Protein AF-A0A8J2QC86-F1 (afdb_monomer_lite)

Secondary structure (DSSP, 8-state):
-----HHHHHHHHHHHHHHHHHHHHHHHHHHHHHHTSHHHHHHTTSSS-----HHHHHHHHHHHHHHHTTHHHHHHHHHHHHHHHHHTSS-GGGHHHHHHHHHHHHH----SS---TT--GGGGSTTTTTT--S--

Foldseek 3Di:
DDDDDPVRVVVVVVVVVLVVPVVVVVVVVVVVVVCPDPVNCVVVVNDVDDPPDPVVVVVVVVVVCVVPVLCVLVLVLLVVLVVCVVVVVDDLQCSVVSSQVSCCVRNVDHDPDDDGSVDHVSVVDVCVVVVNRSND

InterPro domains:
  IPR001548 Peptidase M2, peptidyl-dipeptidase A [PF01401] (21-136)
  IPR001548 Peptidase M2, peptidyl-dipeptidase A [PR00791] (20-40)
  IPR001548 Peptidase M2, peptidyl-dipeptidase A [PR00791] (61-86)
  IPR001548 Peptidase M2, peptidyl-dipeptidase A [PR00791] (96-123)
  IPR001548 Peptidase M2, peptidyl-dipeptidase A [PR00791] (124-136)
  IPR001548 Peptidase M2, peptidyl-dipeptidase A [PS52011] (1-136)
  IPR001548 Peptidase M2, peptidyl-dipeptidase A [PTHR10514] (21-136)

Structure (mmCIF, N/CA/C/O backbone):
data_AF-A0A8J2QC86-F1
#
_entry.id   AF-A0A8J2QC86-F1
#
loop_
_atom_site.group_PDB
_atom_site.id
_atom_site.type_symbol
_atom_site.label_atom_id
_atom_site.label_alt_id
_atom_site.label_comp_id
_atom_site.label_asym_id
_atom_site.label_entity_id
_atom_site.label_seq_id
_atom_site.pdbx_PDB_ins_code
_atom_site.Cartn_x
_atom_site.Cartn_y
_atom_site.Cartn_z
_atom_site.occupancy
_atom_site.B_iso_or_equiv
_atom_site.auth_seq_id
_atom_site.auth_comp_id
_atom_site.auth_asym_id
_atom_site.auth_atom_id
_atom_site.pdbx_PDB_model_num
ATOM 1 N N . MET A 1 1 ? -22.516 -39.933 -4.915 1.00 38.44 1 MET A N 1
ATOM 2 C CA . MET A 1 1 ? -22.758 -38.515 -5.262 1.00 38.44 1 MET A CA 1
ATOM 3 C C . MET A 1 1 ? -22.888 -37.739 -3.957 1.00 38.44 1 MET A C 1
ATOM 5 O O . MET A 1 1 ? -23.918 -37.808 -3.306 1.00 38.44 1 MET A O 1
ATOM 9 N N . MET A 1 2 ? -21.783 -37.162 -3.479 1.00 41.97 2 MET A N 1
ATOM 10 C CA . MET A 1 2 ? -21.660 -36.619 -2.120 1.00 41.97 2 MET A CA 1
ATOM 11 C C . MET A 1 2 ? -22.044 -35.131 -2.141 1.00 41.97 2 MET A C 1
ATOM 13 O O . MET A 1 2 ? -21.332 -34.312 -2.718 1.00 41.97 2 MET A O 1
ATOM 17 N N . LEU A 1 3 ? -23.207 -34.794 -1.578 1.00 46.94 3 LEU A N 1
ATOM 18 C CA . LEU A 1 3 ? -23.708 -33.421 -1.468 1.00 46.94 3 LEU A CA 1
ATOM 19 C C . LEU A 1 3 ? -22.829 -32.638 -0.480 1.00 46.94 3 LEU A C 1
ATOM 21 O O . LEU A 1 3 ? -22.941 -32.813 0.732 1.00 46.94 3 LEU A O 1
ATOM 25 N N . LYS A 1 4 ? -21.934 -31.783 -0.993 1.00 49.31 4 LYS A N 1
ATOM 26 C CA . LYS A 1 4 ? -21.182 -30.821 -0.170 1.00 49.31 4 LYS A CA 1
ATOM 27 C C . LYS A 1 4 ? -22.164 -29.870 0.525 1.00 49.31 4 LYS A C 1
ATOM 29 O O . LYS A 1 4 ? -23.066 -29.331 -0.115 1.00 49.31 4 LYS A O 1
ATOM 34 N N . SER A 1 5 ? -22.000 -29.672 1.834 1.00 61.78 5 SER A N 1
ATOM 35 C CA . SER A 1 5 ? -22.911 -28.849 2.641 1.00 61.78 5 SER A CA 1
ATOM 36 C C . SER A 1 5 ? -22.889 -27.381 2.190 1.00 61.78 5 SER A C 1
ATOM 38 O O . SER A 1 5 ? -21.885 -26.894 1.662 1.00 61.78 5 SER A O 1
ATOM 40 N N . ARG A 1 6 ? -23.981 -26.638 2.428 1.00 57.78 6 ARG A N 1
ATOM 41 C CA . ARG A 1 6 ? -24.105 -25.206 2.075 1.00 57.78 6 ARG A CA 1
ATOM 42 C C . ARG A 1 6 ? -22.949 -24.342 2.602 1.00 57.78 6 ARG A C 1
ATOM 44 O O . ARG A 1 6 ? -22.612 -23.339 1.977 1.00 57.78 6 ARG A O 1
ATOM 51 N N . HIS A 1 7 ? -22.314 -24.737 3.706 1.00 52.47 7 HIS A N 1
ATOM 52 C CA . HIS A 1 7 ? -21.129 -24.057 4.230 1.00 52.47 7 HIS A CA 1
ATOM 53 C C . HIS A 1 7 ? -19.894 -24.260 3.347 1.00 52.47 7 HIS A C 1
ATOM 55 O O . HIS A 1 7 ? -19.159 -23.313 3.077 1.00 52.47 7 HIS A O 1
ATOM 61 N N . GLN A 1 8 ? -19.708 -25.477 2.837 1.00 48.91 8 GLN A N 1
ATOM 62 C CA . GLN A 1 8 ? -18.596 -25.836 1.963 1.00 48.91 8 GLN A CA 1
ATOM 63 C C . GLN A 1 8 ? -18.733 -25.176 0.580 1.00 48.91 8 GLN A C 1
ATOM 65 O O . GLN A 1 8 ? -17.737 -24.757 -0.002 1.00 48.91 8 GLN A O 1
ATOM 70 N N . VAL A 1 9 ? -19.967 -25.014 0.086 1.00 54.97 9 VAL A N 1
ATOM 71 C CA . VAL A 1 9 ? -20.266 -24.304 -1.173 1.00 54.97 9 VAL A CA 1
ATOM 72 C C . VAL A 1 9 ? -20.004 -22.797 -1.053 1.00 54.97 9 VAL A C 1
ATOM 74 O O . VAL A 1 9 ? -19.446 -22.210 -1.975 1.00 54.97 9 VAL A O 1
ATOM 77 N N . ARG A 1 10 ? -20.327 -22.168 0.089 1.00 52.28 10 ARG A N 1
ATOM 78 C CA . ARG A 1 10 ? -19.994 -20.751 0.340 1.00 52.28 10 ARG A CA 1
ATOM 79 C C . ARG A 1 10 ? -18.486 -20.506 0.376 1.00 52.28 10 ARG A C 1
ATOM 81 O O . ARG A 1 10 ? -18.022 -19.566 -0.256 1.00 52.28 10 ARG A O 1
ATOM 88 N N . HIS A 1 11 ? -17.728 -21.383 1.033 1.00 48.28 11 HIS A N 1
ATOM 89 C CA . HIS A 1 11 ? -16.266 -21.286 1.059 1.00 48.28 11 HIS A CA 1
ATOM 90 C C . HIS A 1 11 ? -15.646 -21.428 -0.341 1.00 48.28 11 HIS A C 1
ATOM 92 O O . HIS A 1 11 ? -14.742 -20.677 -0.692 1.00 48.28 11 HIS A O 1
ATOM 98 N N . LEU A 1 12 ? -16.169 -22.347 -1.162 1.00 46.31 12 LEU A N 1
ATOM 99 C CA . LEU A 1 12 ? -15.742 -22.549 -2.552 1.00 46.31 12 LEU A CA 1
ATOM 100 C C . LEU A 1 12 ? -16.061 -21.350 -3.459 1.00 46.31 12 LEU A C 1
ATOM 102 O O . LEU A 1 12 ? -15.212 -20.959 -4.255 1.00 46.31 12 LEU A O 1
ATOM 106 N N . LEU A 1 13 ? -17.242 -20.740 -3.312 1.00 47.25 13 LEU A N 1
ATOM 107 C CA . LEU A 1 13 ? -17.628 -19.542 -4.071 1.00 47.25 13 LEU A CA 1
ATOM 108 C C . LEU A 1 13 ? -16.774 -18.322 -3.698 1.00 47.25 13 LEU A C 1
ATOM 110 O O . LEU A 1 13 ? -16.374 -17.554 -4.573 1.00 47.25 13 LEU A O 1
ATOM 114 N N . GLN A 1 14 ? -16.446 -18.169 -2.414 1.00 49.44 14 GLN A N 1
ATOM 115 C CA . GLN A 1 14 ? -15.599 -17.076 -1.936 1.00 49.44 14 GLN A CA 1
ATOM 116 C C . GLN A 1 14 ? -14.154 -17.216 -2.443 1.00 49.44 14 GLN A C 1
ATOM 118 O O . GLN A 1 14 ? -13.561 -16.233 -2.871 1.00 49.44 14 GLN A O 1
ATOM 123 N N . LEU A 1 15 ? -13.628 -18.446 -2.495 1.00 47.34 15 LEU A N 1
ATOM 124 C CA . LEU A 1 15 ? -12.324 -18.757 -3.095 1.00 47.34 15 LEU A CA 1
ATOM 125 C C . LEU A 1 15 ? -12.287 -18.496 -4.610 1.00 47.34 15 LEU A C 1
ATOM 127 O O . LEU A 1 15 ? -11.306 -17.944 -5.100 1.00 47.34 15 LEU A O 1
ATOM 131 N N . SER A 1 16 ? -13.349 -18.824 -5.357 1.00 43.84 16 SER A N 1
ATOM 132 C CA . SER A 1 16 ? -13.390 -18.565 -6.807 1.00 43.84 16 SER A CA 1
ATOM 133 C C . SER A 1 16 ? -13.432 -17.077 -7.174 1.00 43.84 16 SER A C 1
ATOM 135 O O . SER A 1 16 ? -12.918 -16.694 -8.221 1.00 43.84 16 SER A O 1
ATOM 137 N N . LEU A 1 17 ? -14.015 -16.235 -6.315 1.00 50.12 17 LEU A N 1
ATOM 138 C CA . LEU A 1 17 ? -14.121 -14.789 -6.541 1.00 50.12 17 LEU A CA 1
ATOM 139 C C . LEU A 1 17 ? -12.798 -14.054 -6.281 1.00 50.12 17 LEU A C 1
ATOM 141 O O . LEU A 1 17 ? -12.461 -13.142 -7.032 1.00 50.12 17 LEU A O 1
ATOM 145 N N . VAL A 1 18 ? -12.026 -14.475 -5.272 1.00 53.12 18 VAL A N 1
ATOM 146 C CA . VAL A 1 18 ? -10.704 -13.886 -4.976 1.00 53.12 18 VAL A CA 1
ATOM 147 C C . VAL A 1 18 ? -9.709 -14.186 -6.099 1.00 53.12 18 VAL A C 1
ATOM 149 O O . VAL A 1 18 ? -9.054 -13.270 -6.584 1.00 53.12 18 VAL A O 1
ATOM 152 N N . ILE A 1 19 ? -9.682 -15.431 -6.598 1.00 55.44 19 ILE A N 1
ATOM 153 C CA . ILE A 1 19 ? -8.828 -15.828 -7.734 1.00 55.44 19 ILE A CA 1
ATOM 154 C C . ILE A 1 19 ? -9.110 -14.963 -8.973 1.00 55.44 19 ILE A C 1
ATOM 156 O O . ILE A 1 19 ? -8.197 -14.671 -9.738 1.00 55.44 19 ILE A O 1
ATOM 160 N N . TYR A 1 20 ? -10.354 -14.520 -9.173 1.00 64.62 20 TYR A N 1
ATOM 161 C CA . TYR A 1 20 ? -10.727 -13.746 -10.355 1.00 64.62 20 TYR A CA 1
ATOM 162 C C . TYR A 1 20 ? -10.166 -12.316 -10.341 1.00 64.62 20 TYR A C 1
ATOM 164 O O . TYR A 1 20 ? -9.732 -11.821 -11.378 1.00 64.62 20 TYR A O 1
ATOM 172 N N . HIS A 1 21 ? -10.151 -11.649 -9.182 1.00 69.12 21 HIS A N 1
ATOM 173 C CA . HIS A 1 21 ? -9.736 -10.244 -9.092 1.00 69.12 21 HIS A CA 1
ATOM 174 C C . HIS A 1 21 ? -8.214 -10.073 -9.174 1.00 69.12 21 HIS A C 1
ATOM 176 O O . HIS A 1 21 ? -7.750 -9.265 -9.979 1.00 69.12 21 HIS A O 1
ATOM 182 N N . GLY A 1 22 ? -7.437 -10.860 -8.420 1.00 78.62 22 GLY A N 1
ATOM 183 C CA . GLY A 1 22 ? -5.972 -10.804 -8.495 1.00 78.62 22 GLY A CA 1
ATOM 184 C C . GLY A 1 22 ? -5.438 -11.195 -9.860 1.00 78.62 22 GLY A C 1
ATOM 185 O O . GLY A 1 22 ? -4.539 -10.552 -10.392 1.00 78.62 22 GLY A O 1
ATOM 186 N N . PHE A 1 23 ? -6.045 -12.209 -10.478 1.00 83.94 23 PHE A N 1
ATOM 187 C CA . PHE A 1 23 ? -5.648 -12.645 -11.812 1.00 83.94 23 PHE A CA 1
ATOM 188 C C . PHE A 1 23 ? -5.967 -11.595 -12.885 1.00 83.94 23 PHE A C 1
ATOM 190 O O . PHE A 1 23 ? -5.144 -11.349 -13.766 1.00 83.94 23 PHE A O 1
ATOM 197 N N . HIS A 1 24 ? -7.127 -10.938 -12.796 1.00 83.94 24 HIS A N 1
ATOM 198 C CA . HIS A 1 24 ? -7.494 -9.857 -13.712 1.00 83.94 24 HIS A CA 1
ATOM 199 C C . HIS A 1 24 ? -6.513 -8.675 -13.626 1.00 83.94 24 HIS A C 1
ATOM 201 O O . HIS A 1 24 ? -6.072 -8.160 -14.654 1.00 83.94 24 HIS A O 1
ATOM 207 N N . GLU A 1 25 ? -6.125 -8.272 -12.414 1.00 83.56 25 GLU A N 1
ATOM 208 C CA . GLU A 1 25 ? -5.133 -7.208 -12.209 1.00 83.56 25 GLU A CA 1
ATOM 209 C C . GLU A 1 25 ? -3.733 -7.629 -12.667 1.00 83.56 25 GLU A C 1
ATOM 211 O O . GLU A 1 25 ? -3.064 -6.867 -13.365 1.00 83.56 25 GLU A O 1
ATOM 216 N N . ALA A 1 26 ? -3.325 -8.867 -12.380 1.00 86.88 26 ALA A N 1
ATOM 217 C CA . ALA A 1 26 ? -2.028 -9.397 -12.791 1.00 86.88 26 ALA A CA 1
ATOM 218 C C . ALA A 1 26 ? -1.852 -9.429 -14.318 1.00 86.88 26 ALA A C 1
ATOM 220 O O . ALA A 1 26 ? -0.764 -9.136 -14.812 1.00 86.88 26 ALA A O 1
ATOM 221 N N . ILE A 1 27 ? -2.906 -9.745 -15.081 1.00 90.12 27 ILE A N 1
ATOM 222 C CA . ILE A 1 27 ? -2.855 -9.691 -16.551 1.00 90.12 27 ILE A CA 1
ATOM 223 C C . ILE A 1 27 ? -2.624 -8.254 -17.030 1.00 90.12 27 ILE A C 1
ATOM 225 O O . ILE A 1 27 ? -1.772 -8.026 -17.891 1.00 90.12 27 ILE A O 1
ATOM 229 N N . GLY A 1 28 ? -3.365 -7.288 -16.476 1.00 87.12 28 GLY A N 1
ATOM 230 C CA . GLY A 1 28 ? -3.211 -5.875 -16.827 1.00 87.12 28 GLY A CA 1
ATOM 231 C C . GLY A 1 28 ? -1.796 -5.365 -16.545 1.00 87.12 28 GLY A C 1
ATOM 232 O O . GLY A 1 28 ? -1.180 -4.746 -17.411 1.00 87.12 28 GLY A O 1
ATOM 233 N N . GLU A 1 29 ? -1.252 -5.704 -15.376 1.00 87.31 29 GLU A N 1
ATOM 234 C CA . GLU A 1 29 ? 0.117 -5.363 -14.975 1.00 87.31 29 GLU A CA 1
ATOM 235 C C . GLU A 1 29 ? 1.177 -6.031 -15.861 1.00 87.31 29 GLU A C 1
ATOM 237 O O . GLU A 1 29 ? 2.131 -5.380 -16.283 1.00 87.31 29 GLU A O 1
ATOM 242 N N . ALA A 1 30 ? 1.004 -7.306 -16.221 1.00 89.38 30 ALA A N 1
ATOM 243 C CA . ALA A 1 30 ? 1.932 -7.998 -17.116 1.00 89.38 30 ALA A CA 1
ATOM 244 C C . ALA A 1 30 ? 1.998 -7.334 -18.503 1.00 89.38 30 ALA A C 1
ATOM 246 O O . ALA A 1 30 ? 3.082 -7.167 -19.071 1.00 89.38 30 ALA A O 1
ATOM 247 N N . ILE A 1 31 ? 0.846 -6.911 -19.034 1.00 91.50 31 ILE A N 1
ATOM 248 C CA . ILE A 1 31 ? 0.782 -6.155 -20.289 1.00 91.50 31 ILE A CA 1
ATOM 249 C C . ILE A 1 31 ? 1.454 -4.789 -20.110 1.00 91.50 31 ILE A C 1
ATOM 251 O O . ILE A 1 31 ? 2.294 -4.425 -20.934 1.00 91.50 31 ILE A O 1
ATOM 255 N N . ALA A 1 32 ? 1.139 -4.064 -19.030 1.00 87.81 32 ALA A N 1
ATOM 256 C CA . ALA A 1 32 ? 1.717 -2.756 -18.720 1.00 87.81 32 ALA A CA 1
ATOM 257 C C . ALA A 1 32 ? 3.254 -2.798 -18.644 1.00 87.81 32 ALA A C 1
ATOM 259 O O . ALA A 1 32 ? 3.925 -1.954 -19.240 1.00 87.81 32 ALA A O 1
ATOM 260 N N . LEU A 1 33 ? 3.822 -3.811 -17.983 1.00 86.19 33 LEU A N 1
ATOM 261 C CA . LEU A 1 33 ? 5.270 -4.031 -17.909 1.00 86.19 33 LEU A CA 1
ATOM 262 C C . LEU A 1 33 ? 5.894 -4.240 -19.293 1.00 86.19 33 LEU A C 1
ATOM 264 O O . LEU A 1 33 ? 6.943 -3.671 -19.595 1.00 86.19 33 LEU A O 1
ATOM 268 N N . SER A 1 34 ? 5.233 -5.017 -20.155 1.00 87.25 34 SER A N 1
ATOM 269 C CA . SER A 1 34 ? 5.721 -5.281 -21.511 1.00 87.25 34 SER A CA 1
ATOM 270 C C . SER A 1 34 ? 5.734 -4.016 -22.376 1.00 87.25 34 SER A C 1
ATOM 272 O O . SER A 1 34 ? 6.761 -3.694 -22.987 1.00 87.25 34 SER A O 1
ATOM 274 N N . VAL A 1 35 ? 4.629 -3.259 -22.384 1.00 89.12 35 VAL A N 1
ATOM 275 C CA . VAL A 1 35 ? 4.499 -2.042 -23.207 1.00 89.12 35 VAL A CA 1
ATOM 276 C C . VAL A 1 35 ? 5.358 -0.885 -22.696 1.00 89.12 35 VAL A C 1
ATOM 278 O O . VAL A 1 35 ? 5.776 -0.039 -23.482 1.00 89.12 35 VAL A O 1
ATOM 281 N N . SER A 1 36 ? 5.671 -0.866 -21.398 1.00 84.00 36 SER A N 1
ATOM 282 C CA . SER A 1 36 ? 6.517 0.169 -20.787 1.00 84.00 36 SER A CA 1
ATOM 283 C C . SER A 1 36 ? 8.014 -0.078 -20.990 1.00 84.00 36 SER A C 1
ATOM 285 O O . SER A 1 36 ? 8.833 0.748 -20.586 1.00 84.00 36 SER A O 1
ATOM 287 N N . SER A 1 37 ? 8.403 -1.208 -21.590 1.00 80.50 37 SER A N 1
ATOM 288 C CA . SER A 1 37 ? 9.813 -1.520 -21.814 1.00 80.50 37 SER A CA 1
ATOM 289 C C . SER A 1 37 ? 10.453 -0.555 -22.832 1.00 80.50 37 SER A C 1
ATOM 291 O O . SER A 1 37 ? 9.845 -0.258 -23.868 1.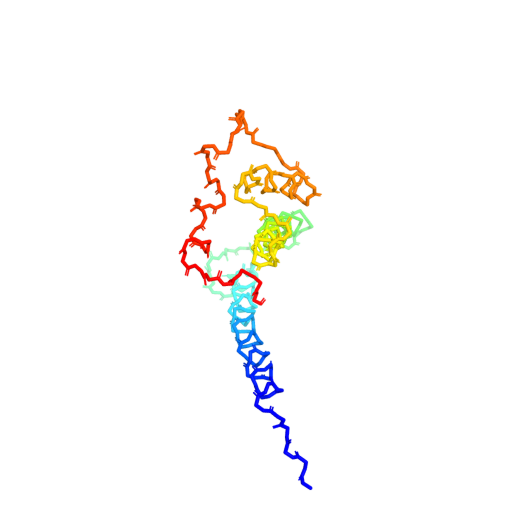00 80.50 37 SER A O 1
ATOM 293 N N . PRO A 1 38 ? 11.707 -0.105 -22.617 1.00 78.75 38 PRO A N 1
ATOM 294 C CA . PRO A 1 38 ? 12.400 0.781 -23.559 1.00 78.75 38 PRO A CA 1
ATOM 295 C C . PRO A 1 38 ? 12.446 0.217 -24.987 1.00 78.75 38 PRO A C 1
ATOM 297 O O . PRO A 1 38 ? 12.237 0.936 -25.962 1.00 78.75 38 PRO A O 1
ATOM 300 N N . ARG A 1 39 ? 12.636 -1.100 -25.120 1.00 81.25 39 ARG A N 1
ATOM 301 C CA . ARG A 1 39 ? 12.640 -1.798 -26.413 1.00 81.25 39 ARG A CA 1
ATOM 302 C C . ARG A 1 39 ? 11.301 -1.687 -27.153 1.00 81.25 39 ARG A C 1
ATOM 304 O O . ARG A 1 39 ? 11.285 -1.492 -28.371 1.00 81.25 39 ARG A O 1
ATOM 311 N N . HIS A 1 40 ? 10.179 -1.794 -26.439 1.00 85.94 40 HIS A N 1
ATOM 312 C CA . HIS A 1 40 ? 8.854 -1.631 -27.037 1.00 85.94 40 HIS A CA 1
ATOM 313 C C .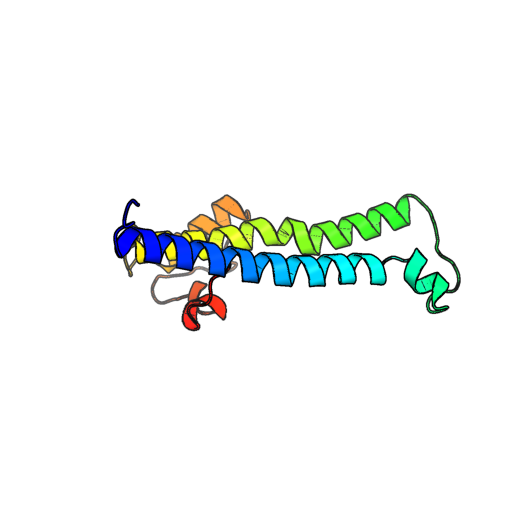 HIS A 1 40 ? 8.628 -0.185 -27.496 1.00 85.94 40 HIS A C 1
ATOM 315 O O . HIS A 1 40 ? 8.249 0.044 -28.645 1.00 85.94 40 HIS A O 1
ATOM 321 N N . LEU A 1 41 ? 8.962 0.794 -26.649 1.00 86.50 41 LEU A N 1
ATOM 322 C CA . LEU A 1 41 ? 8.845 2.220 -26.979 1.00 86.50 41 LEU A CA 1
ATOM 323 C C . LEU A 1 41 ? 9.710 2.622 -28.185 1.00 86.50 41 LEU A C 1
ATOM 325 O O . LEU A 1 41 ? 9.293 3.451 -28.994 1.00 86.50 41 LEU A O 1
ATOM 329 N N . GLN A 1 42 ? 10.887 2.010 -28.349 1.00 84.25 42 GLN A N 1
ATOM 330 C CA . GLN A 1 42 ? 11.744 2.234 -29.515 1.00 84.25 42 GLN A CA 1
ATOM 331 C C . GLN A 1 42 ? 11.108 1.698 -30.801 1.00 84.25 42 GLN A C 1
ATOM 333 O O . GLN A 1 42 ? 11.155 2.362 -31.833 1.00 84.25 42 GLN A O 1
ATOM 338 N N . THR A 1 43 ? 10.477 0.522 -30.738 1.00 86.50 43 THR A N 1
ATOM 339 C CA . THR A 1 43 ? 9.780 -0.079 -31.890 1.00 86.50 43 THR A CA 1
ATOM 340 C C . THR A 1 43 ? 8.631 0.811 -32.373 1.00 86.50 43 THR A C 1
ATOM 342 O O . THR A 1 43 ? 8.370 0.891 -33.570 1.00 86.50 43 THR A O 1
ATOM 345 N N . LEU A 1 44 ? 7.982 1.529 -31.451 1.00 91.00 44 LEU A N 1
ATOM 346 C CA . LEU A 1 44 ? 6.950 2.524 -31.755 1.00 91.00 44 LEU A CA 1
ATOM 347 C C . LEU A 1 44 ? 7.511 3.885 -32.212 1.00 91.00 44 LEU A C 1
ATOM 349 O O . LEU A 1 44 ? 6.736 4.780 -32.540 1.00 91.00 44 LEU A O 1
ATOM 353 N N . GLY A 1 45 ? 8.835 4.074 -32.215 1.00 89.06 45 GLY A N 1
ATOM 354 C CA . GLY A 1 45 ? 9.479 5.347 -32.553 1.00 89.06 45 GLY A CA 1
ATOM 355 C C . GLY A 1 45 ? 9.326 6.440 -31.488 1.00 89.06 45 GLY A C 1
ATOM 356 O O . GLY A 1 45 ? 9.599 7.604 -31.771 1.00 89.06 45 GLY A O 1
ATOM 357 N N . LEU A 1 46 ? 8.903 6.089 -30.266 1.00 89.06 46 LEU A N 1
ATOM 358 C CA . LEU A 1 46 ? 8.704 7.037 -29.161 1.00 89.06 46 LEU A CA 1
ATOM 359 C C . LEU A 1 46 ? 10.016 7.418 -28.461 1.00 89.06 46 LEU A C 1
ATOM 361 O O . LEU A 1 46 ? 10.090 8.467 -27.824 1.00 89.06 46 LEU A O 1
ATOM 365 N N . ILE A 1 47 ? 11.058 6.591 -28.594 1.00 84.25 47 ILE A N 1
ATOM 366 C CA . ILE A 1 47 ? 12.418 6.893 -28.132 1.00 84.25 47 ILE A CA 1
ATOM 367 C C . ILE A 1 47 ? 13.422 6.666 -29.267 1.00 84.25 47 ILE A C 1
ATOM 369 O O . ILE A 1 47 ? 13.335 5.684 -30.001 1.00 84.25 47 ILE A O 1
ATOM 373 N N . GLN A 1 48 ? 14.390 7.576 -29.418 1.00 72.12 48 GLN A N 1
ATOM 374 C CA . GLN A 1 48 ? 15.328 7.552 -30.551 1.00 72.12 48 GLN A CA 1
ATOM 375 C C . GLN A 1 48 ? 16.423 6.485 -30.416 1.00 72.12 48 GLN A C 1
ATOM 377 O O . GLN A 1 48 ? 16.885 5.934 -31.413 1.00 72.12 48 GLN A O 1
ATOM 382 N N . LYS A 1 49 ? 16.850 6.183 -29.187 1.00 68.94 49 LYS A N 1
ATOM 383 C CA . LYS A 1 49 ? 17.885 5.188 -28.907 1.00 68.94 49 LYS A CA 1
ATOM 384 C C . LYS A 1 49 ? 17.552 4.489 -27.596 1.00 68.94 49 LYS A C 1
ATOM 386 O O . LYS A 1 49 ? 17.498 5.142 -26.559 1.00 68.94 49 LYS A O 1
ATOM 391 N N . SER A 1 50 ? 17.333 3.177 -27.635 1.00 64.06 50 SER A N 1
ATOM 392 C CA . SER A 1 50 ? 17.413 2.371 -26.421 1.00 64.06 50 SER A CA 1
ATOM 393 C C . SER A 1 50 ? 18.881 2.342 -25.995 1.00 64.06 50 SER A C 1
ATOM 395 O O . SER A 1 50 ? 19.732 1.830 -26.729 1.00 64.06 50 SER A O 1
ATOM 397 N N . VAL A 1 51 ? 19.198 2.953 -24.859 1.00 66.50 51 VAL A N 1
ATOM 398 C CA . VAL A 1 51 ? 20.509 2.773 -24.239 1.00 66.50 51 VAL A CA 1
ATOM 399 C C . VAL A 1 51 ? 20.431 1.471 -23.457 1.00 66.50 51 VAL A C 1
ATOM 401 O O . VAL A 1 51 ? 19.795 1.411 -22.413 1.00 66.50 51 VAL A O 1
ATOM 404 N N . ASP A 1 52 ? 21.002 0.423 -24.040 1.00 69.50 52 ASP A N 1
ATOM 405 C CA . ASP A 1 52 ? 21.121 -0.898 -23.429 1.00 69.50 52 ASP A CA 1
ATOM 406 C C . ASP A 1 52 ? 22.447 -0.930 -22.656 1.00 69.50 52 ASP A C 1
ATOM 408 O O . ASP A 1 52 ? 23.462 -1.445 -23.129 1.00 69.50 52 ASP A O 1
ATOM 412 N N . ASP A 1 53 ? 22.479 -0.205 -21.534 1.00 80.31 53 ASP A N 1
ATOM 413 C CA . ASP A 1 53 ? 23.610 -0.202 -20.612 1.00 80.31 53 ASP A CA 1
ATOM 414 C C . ASP A 1 53 ? 23.161 -0.561 -19.191 1.00 80.31 53 ASP A C 1
ATOM 416 O O . ASP A 1 53 ? 22.013 -0.372 -18.784 1.00 80.31 53 ASP A O 1
ATOM 420 N N . THR A 1 54 ? 24.103 -1.082 -18.407 1.00 86.56 54 THR A N 1
ATOM 421 C CA . THR A 1 54 ? 23.830 -1.576 -17.053 1.00 86.56 54 THR A CA 1
ATOM 422 C C . THR A 1 54 ? 23.289 -0.486 -16.121 1.00 86.56 54 THR A C 1
ATOM 424 O O . THR A 1 54 ? 22.555 -0.788 -15.180 1.00 86.56 54 THR A O 1
ATOM 427 N N . ALA A 1 55 ? 23.635 0.783 -16.353 1.00 86.88 55 ALA A N 1
ATOM 428 C CA . ALA A 1 55 ? 23.179 1.887 -15.515 1.00 86.88 55 ALA A CA 1
ATOM 429 C C . ALA A 1 55 ? 21.691 2.190 -15.753 1.00 86.88 55 ALA A C 1
ATOM 431 O O . ALA A 1 55 ? 20.939 2.367 -14.791 1.00 86.88 55 ALA A O 1
ATOM 432 N N . HIS A 1 56 ? 21.248 2.196 -17.012 1.00 82.50 56 HIS A N 1
ATOM 433 C CA . HIS A 1 56 ? 19.844 2.372 -17.377 1.00 82.50 56 HIS A CA 1
ATOM 434 C C . HIS A 1 56 ? 18.991 1.203 -16.884 1.00 82.50 56 HIS A C 1
ATOM 436 O O . HIS A 1 56 ? 17.936 1.445 -16.293 1.00 82.50 56 HIS A O 1
ATOM 442 N N . ASP A 1 57 ? 19.474 -0.032 -17.025 1.00 84.50 57 ASP A N 1
ATOM 443 C CA . ASP A 1 57 ? 18.788 -1.212 -16.488 1.00 84.50 57 ASP A CA 1
ATOM 444 C C . ASP A 1 57 ? 18.653 -1.149 -14.966 1.00 84.50 57 ASP A C 1
ATOM 446 O O . ASP A 1 57 ? 17.578 -1.403 -14.423 1.00 84.50 57 ASP A O 1
ATOM 450 N N . THR A 1 58 ? 19.717 -0.746 -14.264 1.00 90.62 58 THR A N 1
ATOM 451 C CA . THR A 1 58 ? 19.689 -0.589 -12.801 1.00 90.62 58 THR A CA 1
ATOM 452 C C . THR A 1 58 ? 18.658 0.455 -12.381 1.00 90.62 58 THR A C 1
ATOM 454 O O . THR A 1 58 ? 17.864 0.201 -11.475 1.00 90.62 58 THR A O 1
ATOM 457 N N . ASN A 1 59 ? 18.622 1.606 -13.055 1.00 88.69 59 ASN A N 1
ATOM 458 C CA . ASN A 1 59 ? 17.645 2.657 -12.774 1.00 88.69 59 ASN A CA 1
ATOM 459 C C . ASN A 1 59 ? 16.213 2.187 -13.053 1.00 88.69 59 ASN A C 1
ATOM 461 O O . ASN A 1 59 ? 15.327 2.413 -12.230 1.00 88.69 59 ASN A O 1
ATOM 465 N N . TYR A 1 60 ? 15.991 1.493 -14.172 1.00 85.75 60 TYR A N 1
ATOM 466 C CA . TYR A 1 60 ? 14.685 0.935 -14.513 1.00 85.75 60 TYR A CA 1
ATOM 467 C C . TYR A 1 60 ? 14.221 -0.086 -13.469 1.00 85.75 60 TYR A C 1
ATOM 469 O O . TYR A 1 60 ? 13.121 0.046 -12.929 1.00 85.75 60 TYR A O 1
ATOM 477 N N . LEU A 1 61 ? 15.068 -1.061 -13.124 1.00 89.06 61 LEU A N 1
ATOM 478 C CA . LEU A 1 61 ? 14.765 -2.067 -12.105 1.00 89.06 61 LEU A CA 1
ATOM 479 C C . LEU A 1 61 ? 14.537 -1.435 -10.731 1.00 89.06 61 LEU A C 1
ATOM 481 O O . LEU A 1 61 ? 13.647 -1.872 -10.006 1.00 89.06 61 LEU A O 1
ATOM 485 N N . PHE A 1 62 ? 15.283 -0.386 -10.383 1.00 92.81 62 PHE A N 1
ATOM 486 C CA . PHE A 1 62 ? 15.062 0.360 -9.149 1.00 92.81 62 PHE A CA 1
ATOM 487 C C . PHE A 1 62 ? 13.697 1.062 -9.146 1.00 92.81 62 PHE A C 1
ATOM 489 O O . PHE A 1 62 ? 12.962 0.958 -8.165 1.00 92.81 62 PHE A O 1
ATOM 496 N N . THR A 1 63 ? 13.299 1.709 -10.247 1.00 89.38 63 THR A N 1
ATOM 497 C CA . THR A 1 63 ? 11.951 2.288 -10.382 1.00 89.38 63 THR A CA 1
ATOM 498 C C . THR A 1 63 ? 10.863 1.219 -10.254 1.00 89.38 63 THR A C 1
ATOM 500 O O . THR A 1 63 ? 9.899 1.427 -9.519 1.00 89.38 63 THR A O 1
ATOM 503 N N . GLN A 1 64 ? 11.033 0.055 -10.891 1.00 88.94 64 GLN A N 1
ATOM 504 C CA . GLN A 1 64 ? 10.093 -1.065 -10.754 1.00 88.94 64 GLN A CA 1
ATOM 505 C C . GLN A 1 64 ? 10.036 -1.601 -9.317 1.00 88.94 64 GLN A C 1
ATOM 507 O O . GLN A 1 64 ? 8.957 -1.877 -8.795 1.00 88.94 64 GLN A O 1
ATOM 512 N N . ALA A 1 65 ? 11.183 -1.712 -8.645 1.00 91.81 65 ALA A N 1
ATOM 513 C CA . ALA A 1 65 ? 11.261 -2.130 -7.251 1.00 91.81 65 ALA A CA 1
ATOM 514 C C . ALA A 1 65 ? 10.527 -1.154 -6.320 1.00 91.81 65 ALA A C 1
ATOM 516 O O . ALA A 1 65 ? 9.794 -1.586 -5.433 1.00 91.81 65 ALA A O 1
ATOM 517 N N . MET A 1 66 ? 10.682 0.154 -6.527 1.00 93.06 66 MET A N 1
ATOM 518 C CA . MET A 1 66 ? 9.983 1.160 -5.724 1.00 93.06 66 MET A CA 1
ATOM 519 C C . MET A 1 66 ? 8.468 1.139 -5.938 1.00 93.06 66 MET A C 1
ATOM 521 O O . MET A 1 66 ? 7.732 1.326 -4.975 1.00 93.06 66 MET A O 1
ATOM 525 N N . ASP A 1 67 ? 7.994 0.864 -7.154 1.00 87.69 67 ASP A N 1
ATOM 526 C CA . ASP A 1 67 ? 6.554 0.754 -7.420 1.00 87.69 67 ASP A CA 1
ATOM 527 C C . ASP A 1 67 ? 5.962 -0.547 -6.853 1.00 87.69 67 ASP A C 1
ATOM 529 O O . ASP A 1 67 ? 4.933 -0.542 -6.177 1.00 87.69 67 ASP A O 1
ATOM 533 N N . LYS A 1 68 ? 6.632 -1.683 -7.087 1.00 87.00 68 LYS A N 1
ATOM 534 C CA . LYS A 1 68 ? 6.069 -3.005 -6.780 1.00 87.00 68 LYS A CA 1
ATOM 535 C C . LYS A 1 68 ? 6.485 -3.545 -5.416 1.00 87.00 68 LYS A C 1
ATOM 537 O O . LYS A 1 68 ? 5.626 -3.971 -4.650 1.00 87.00 68 LYS A O 1
ATOM 542 N N . LEU A 1 69 ? 7.780 -3.544 -5.089 1.00 90.88 69 LEU A N 1
ATOM 543 C CA . LEU A 1 69 ? 8.287 -4.173 -3.860 1.00 90.88 69 LEU A CA 1
ATOM 544 C C . LEU A 1 69 ? 7.981 -3.338 -2.619 1.00 90.88 69 LEU A C 1
ATOM 546 O O . LEU A 1 69 ? 7.558 -3.901 -1.611 1.00 90.88 69 LEU A O 1
ATOM 550 N N . ALA A 1 70 ? 8.146 -2.014 -2.688 1.00 92.06 70 ALA A N 1
ATOM 551 C CA . ALA A 1 70 ? 7.870 -1.142 -1.542 1.00 92.06 70 ALA A CA 1
ATOM 552 C C . ALA A 1 70 ? 6.381 -1.138 -1.145 1.00 92.06 70 ALA A C 1
ATOM 554 O O . ALA A 1 70 ? 6.044 -0.861 0.004 1.00 92.06 70 ALA A O 1
ATOM 555 N N . PHE A 1 71 ? 5.488 -1.487 -2.075 1.00 90.94 71 PHE A N 1
ATOM 556 C CA . PHE A 1 71 ? 4.050 -1.562 -1.840 1.00 90.94 71 PHE A CA 1
ATOM 557 C C . PHE A 1 71 ? 3.593 -2.857 -1.143 1.00 90.94 71 PHE A C 1
ATOM 559 O O . PHE A 1 71 ? 2.580 -2.842 -0.439 1.00 90.94 71 PHE A O 1
ATOM 566 N N . LEU A 1 72 ? 4.316 -3.975 -1.299 1.00 92.31 72 LEU A N 1
ATOM 567 C CA . LEU A 1 72 ? 3.896 -5.279 -0.760 1.00 92.31 72 LEU A CA 1
ATOM 568 C C . LEU A 1 72 ? 3.627 -5.267 0.755 1.00 92.31 72 LEU A C 1
ATOM 570 O O . LEU A 1 72 ? 2.584 -5.787 1.166 1.00 92.31 72 LEU A O 1
ATOM 574 N N . PRO A 1 73 ? 4.489 -4.672 1.605 1.00 94.44 73 PRO A N 1
ATOM 575 C CA . PRO A 1 73 ? 4.238 -4.677 3.039 1.00 94.44 73 PRO A CA 1
ATOM 576 C C . PRO A 1 73 ? 3.025 -3.814 3.405 1.00 94.44 73 PRO A C 1
ATOM 578 O O . PRO A 1 73 ? 2.242 -4.213 4.264 1.00 94.44 73 PRO A O 1
ATOM 581 N N . PHE A 1 74 ? 2.791 -2.700 2.699 1.00 94.19 74 PHE A N 1
ATOM 582 C CA . PHE A 1 74 ? 1.589 -1.879 2.883 1.00 94.19 74 PHE A CA 1
ATOM 583 C C . PHE A 1 74 ? 0.309 -2.663 2.562 1.00 94.19 74 PHE A C 1
ATOM 585 O O . PHE A 1 74 ? -0.665 -2.621 3.320 1.00 94.19 74 PHE A O 1
ATOM 592 N N . ALA A 1 75 ? 0.313 -3.417 1.459 1.00 93.25 75 ALA A N 1
ATOM 593 C CA . ALA A 1 75 ? -0.825 -4.243 1.074 1.00 93.25 75 ALA A CA 1
ATOM 594 C C . ALA A 1 75 ? -1.131 -5.341 2.107 1.00 93.25 75 ALA A C 1
ATOM 596 O O . ALA A 1 75 ? -2.296 -5.573 2.437 1.00 93.25 75 ALA A O 1
ATOM 597 N N . LEU A 1 76 ? -0.088 -5.965 2.663 1.00 94.19 76 LEU A N 1
ATOM 598 C CA . LEU A 1 76 ? -0.214 -6.955 3.731 1.00 94.19 76 LEU A CA 1
ATOM 599 C C . LEU A 1 76 ? -0.778 -6.344 5.023 1.00 94.19 76 LEU A C 1
ATOM 601 O O . LEU A 1 76 ? -1.695 -6.913 5.618 1.00 94.19 76 LEU A O 1
ATOM 605 N N . VAL A 1 77 ? -0.251 -5.194 5.458 1.00 96.12 77 VAL A N 1
ATOM 606 C CA . VAL A 1 77 ? -0.691 -4.512 6.689 1.00 96.12 77 VAL A CA 1
ATOM 607 C C . VAL A 1 77 ? -2.175 -4.167 6.634 1.00 96.12 77 VAL A C 1
ATOM 609 O O . VAL A 1 77 ? -2.881 -4.377 7.619 1.00 96.12 77 V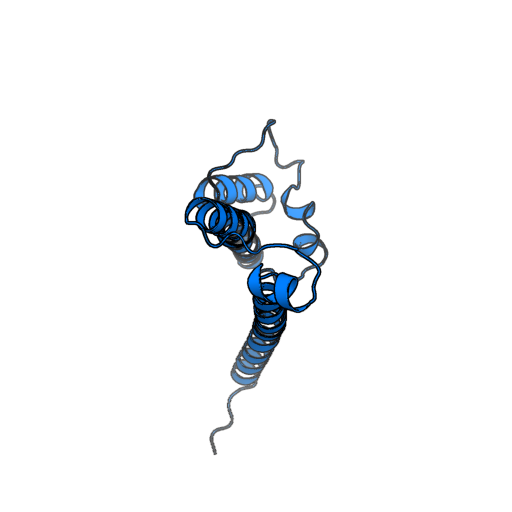AL A O 1
ATOM 612 N N . MET A 1 78 ? -2.654 -3.681 5.488 1.00 95.25 78 MET A N 1
ATOM 613 C CA . MET A 1 78 ? -4.056 -3.319 5.270 1.00 95.25 78 MET A CA 1
ATOM 614 C C . MET A 1 78 ? -5.023 -4.451 5.618 1.00 95.25 78 MET A C 1
ATOM 616 O O . MET A 1 78 ? -5.897 -4.282 6.472 1.00 95.25 78 MET A O 1
ATOM 620 N N . ASP A 1 79 ? -4.869 -5.610 4.983 1.00 94.69 79 ASP A N 1
ATOM 621 C CA . ASP A 1 79 ? -5.790 -6.721 5.218 1.00 94.69 79 ASP A CA 1
ATOM 622 C C . ASP A 1 79 ? -5.505 -7.444 6.533 1.00 94.69 79 ASP A C 1
ATOM 624 O O . ASP A 1 79 ? -6.453 -7.881 7.183 1.00 94.69 79 ASP A O 1
ATOM 628 N N . LYS A 1 80 ? -4.249 -7.468 7.003 1.00 95.88 80 LYS A N 1
ATOM 629 C CA . LYS A 1 80 ? -3.946 -7.953 8.352 1.00 95.88 80 LYS A CA 1
ATOM 630 C C . LYS A 1 80 ? -4.682 -7.144 9.422 1.00 95.88 80 LYS A C 1
ATOM 632 O O . LYS A 1 80 ? -5.333 -7.731 10.280 1.00 95.88 80 LYS A O 1
ATOM 637 N N . TRP A 1 81 ? -4.621 -5.814 9.351 1.00 97.44 81 TRP A N 1
ATOM 638 C CA . TRP A 1 81 ? -5.331 -4.940 10.282 1.00 97.44 81 TRP A CA 1
ATOM 639 C C . TRP A 1 81 ? -6.840 -5.207 10.245 1.00 97.44 81 TRP A C 1
ATOM 641 O O . TRP A 1 81 ? -7.462 -5.370 11.291 1.00 97.44 81 TRP A O 1
ATOM 651 N N . ARG A 1 82 ? -7.429 -5.325 9.047 1.00 96.62 82 ARG A N 1
ATOM 652 C CA . ARG A 1 82 ? -8.863 -5.619 8.898 1.00 96.62 82 ARG A CA 1
ATOM 653 C C . ARG A 1 82 ? -9.243 -6.976 9.465 1.00 96.62 82 ARG A C 1
ATOM 655 O O . ARG A 1 82 ? -10.279 -7.073 10.112 1.00 96.62 82 ARG A O 1
ATOM 662 N N . TRP A 1 83 ? -8.446 -8.012 9.214 1.00 95.19 83 TRP A N 1
ATOM 663 C CA . TRP A 1 83 ? -8.700 -9.335 9.772 1.00 95.19 83 TRP A CA 1
ATOM 664 C C . TRP A 1 83 ? -8.666 -9.303 11.291 1.00 95.19 83 TRP A C 1
ATOM 666 O O . TRP A 1 83 ? -9.638 -9.747 11.888 1.00 95.19 83 TRP A O 1
ATOM 676 N N . ASP A 1 84 ? -7.638 -8.697 11.890 1.00 97.00 84 ASP A N 1
ATOM 677 C CA . ASP A 1 84 ? -7.514 -8.582 13.348 1.00 97.00 84 ASP A CA 1
ATOM 678 C C . ASP A 1 84 ? -8.697 -7.784 13.966 1.00 97.00 84 ASP A C 1
ATOM 680 O O . ASP A 1 84 ? -9.145 -8.057 15.081 1.00 97.00 84 ASP A O 1
ATOM 684 N N . VAL A 1 85 ? -9.254 -6.812 13.230 1.00 96.44 85 VAL A N 1
ATOM 685 C CA . VAL A 1 85 ? -10.476 -6.078 13.617 1.00 96.44 85 VAL A CA 1
ATOM 686 C C . VAL A 1 85 ? -11.730 -6.950 13.486 1.00 96.44 85 VAL A C 1
ATOM 688 O O . VAL A 1 85 ? -12.582 -6.944 14.374 1.00 96.44 85 VAL A O 1
ATOM 691 N N . PHE A 1 86 ? -11.871 -7.698 12.389 1.00 95.38 86 PHE A N 1
ATOM 692 C CA . PHE A 1 86 ? -13.049 -8.528 12.120 1.00 95.38 86 PHE A CA 1
ATOM 693 C C . PHE A 1 86 ? -13.110 -9.793 12.981 1.00 95.38 86 PHE A C 1
ATOM 695 O O . PHE A 1 86 ? -14.211 -10.246 13.296 1.00 95.38 86 PHE A O 1
ATOM 702 N N . THR A 1 87 ? -11.967 -10.360 13.373 1.00 96.94 87 THR A N 1
ATOM 703 C CA . THR A 1 87 ? -11.896 -11.477 14.330 1.00 96.94 87 THR A CA 1
ATOM 704 C C . THR A 1 87 ? -12.175 -11.030 15.764 1.00 96.94 87 THR A C 1
ATOM 706 O O . THR A 1 87 ? -12.535 -11.858 16.598 1.00 96.94 87 THR A O 1
ATOM 709 N N . GLY A 1 88 ? -12.067 -9.726 16.042 1.00 95.62 88 GLY A N 1
ATOM 710 C CA . GLY A 1 88 ? -12.233 -9.149 17.374 1.00 95.62 88 GLY A CA 1
ATOM 711 C C . GLY A 1 88 ? -10.967 -9.193 18.233 1.00 95.62 88 GLY A C 1
ATOM 712 O O . GLY A 1 88 ? -11.035 -8.838 19.409 1.00 95.62 88 GLY A O 1
ATOM 713 N N . ASP A 1 89 ? -9.821 -9.581 17.660 1.00 96.50 89 ASP A N 1
ATOM 714 C CA . ASP A 1 89 ? -8.522 -9.574 18.349 1.00 96.50 89 ASP A CA 1
ATOM 715 C C . ASP A 1 89 ? -8.094 -8.148 18.734 1.00 96.50 89 ASP A C 1
ATOM 717 O O . ASP A 1 89 ? -7.392 -7.938 19.726 1.00 96.50 89 ASP A O 1
ATOM 721 N N . VAL A 1 90 ? -8.547 -7.152 17.966 1.00 97.62 90 VAL A N 1
ATOM 722 C CA . VAL A 1 90 ? -8.282 -5.730 18.202 1.00 97.62 90 VAL A CA 1
ATOM 723 C C . VAL A 1 90 ? -9.583 -5.011 18.524 1.00 97.62 90 VAL A C 1
ATOM 725 O O . VAL A 1 90 ? -10.515 -4.954 17.720 1.00 97.62 90 VAL A O 1
ATOM 728 N N . ARG A 1 91 ? -9.631 -4.408 19.712 1.00 96.69 91 ARG A N 1
ATOM 729 C CA . ARG A 1 91 ? -10.773 -3.606 20.156 1.00 96.69 91 ARG A CA 1
ATOM 730 C C . ARG A 1 91 ? -10.716 -2.195 19.577 1.00 96.69 91 ARG A C 1
ATOM 732 O O . ARG A 1 91 ? -9.653 -1.711 19.191 1.00 96.69 91 ARG A O 1
ATOM 739 N N . LYS A 1 92 ? -11.867 -1.519 19.558 1.00 95.31 92 LYS A N 1
ATOM 740 C CA . LYS A 1 92 ? -12.031 -0.182 18.967 1.00 95.31 92 LYS A CA 1
ATOM 741 C C . LYS A 1 92 ? -11.072 0.852 19.553 1.00 95.31 92 LYS A C 1
ATOM 743 O O . LYS A 1 92 ? -10.591 1.712 18.829 1.00 95.31 92 LYS A O 1
ATOM 748 N N . GLU A 1 93 ? -10.758 0.735 20.838 1.00 97.25 93 GLU A N 1
ATOM 749 C CA . GLU A 1 93 ? -9.857 1.634 21.566 1.00 97.25 93 GLU A CA 1
ATOM 750 C C . GLU A 1 93 ? -8.377 1.413 21.216 1.00 97.25 93 GLU A C 1
ATOM 752 O O . GLU A 1 93 ? -7.504 1.979 21.864 1.00 97.25 93 GLU A O 1
ATOM 757 N N . GLN A 1 94 ? -8.079 0.521 20.270 1.00 97.75 94 GLN A N 1
ATOM 758 C CA . GLN A 1 94 ? -6.723 0.156 19.864 1.00 97.75 94 GLN A CA 1
ATOM 759 C C . GLN A 1 94 ? -6.568 0.168 18.340 1.00 97.75 94 GLN A C 1
ATOM 761 O O . GLN A 1 94 ? -5.558 -0.311 17.824 1.00 97.75 94 GLN A O 1
ATOM 766 N N . TYR A 1 95 ? -7.565 0.666 17.601 1.00 97.75 95 TYR A N 1
ATOM 767 C CA . TYR A 1 95 ? -7.571 0.634 16.140 1.00 97.75 95 TYR A CA 1
ATOM 768 C C . TYR A 1 95 ? -6.377 1.375 15.556 1.00 97.75 95 TYR A C 1
ATOM 770 O O . TYR A 1 95 ? -5.704 0.839 14.667 1.00 97.75 95 TYR A O 1
ATOM 778 N N . ASN A 1 96 ? -6.100 2.579 16.053 1.00 98.06 96 ASN A N 1
ATOM 779 C CA . ASN A 1 96 ? -5.059 3.416 15.481 1.00 98.06 96 ASN A CA 1
ATOM 780 C C . ASN A 1 96 ? -3.663 2.982 15.952 1.00 98.06 96 ASN A C 1
ATOM 782 O O . ASN A 1 96 ? -2.731 2.899 15.152 1.00 98.06 96 ASN A O 1
ATOM 786 N N . CYS A 1 97 ? -3.520 2.616 17.226 1.00 97.56 97 CY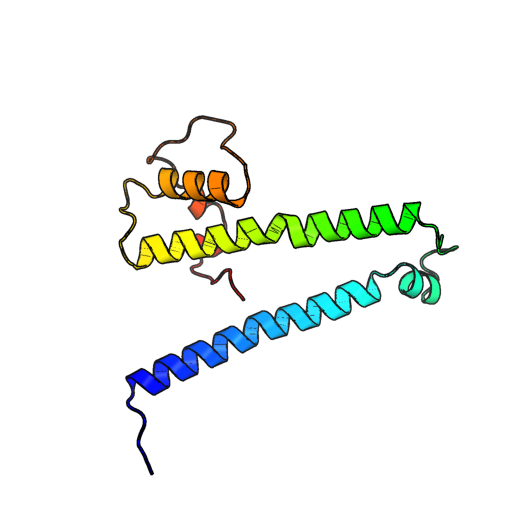S A N 1
ATOM 787 C CA . CYS A 1 97 ? -2.289 2.054 17.777 1.00 97.56 97 CYS A CA 1
ATOM 788 C C . CYS A 1 97 ? -1.899 0.753 17.065 1.00 97.56 97 CYS A C 1
ATOM 790 O O . CYS A 1 97 ? -0.748 0.591 16.656 1.00 97.56 97 CYS A O 1
ATOM 792 N N . HIS A 1 98 ? -2.858 -0.151 16.842 1.00 98.12 98 HIS A N 1
ATOM 793 C CA . HIS A 1 98 ? -2.602 -1.400 16.123 1.00 98.12 98 HIS A CA 1
ATOM 794 C C . HIS A 1 98 ? -2.210 -1.157 14.666 1.00 98.12 98 HIS A C 1
ATOM 796 O O . HIS A 1 98 ? -1.276 -1.783 14.169 1.00 98.12 98 HIS A O 1
ATOM 802 N N . TRP A 1 99 ? -2.868 -0.206 13.995 1.00 98.00 99 TRP A N 1
ATOM 803 C CA . TRP A 1 99 ? -2.500 0.211 12.641 1.00 98.00 99 TRP A CA 1
ATOM 804 C C . TRP A 1 99 ? -1.031 0.638 12.557 1.00 98.00 99 TRP A C 1
ATOM 806 O O . TRP A 1 99 ? -0.274 0.096 11.750 1.00 98.00 99 TRP A O 1
ATOM 816 N N . TRP A 1 100 ? -0.595 1.549 13.430 1.00 98.19 100 TRP A N 1
ATOM 817 C CA . TRP A 1 100 ? 0.791 2.022 13.426 1.00 98.19 100 TRP A CA 1
ATOM 818 C C . TRP A 1 100 ? 1.795 0.965 13.867 1.00 98.19 100 TRP A C 1
ATOM 820 O O . TRP A 1 100 ? 2.881 0.914 13.298 1.00 98.19 100 TRP A O 1
ATOM 830 N N . ARG A 1 101 ? 1.426 0.071 14.791 1.00 97.88 101 ARG A N 1
ATOM 831 C CA . ARG A 1 101 ? 2.265 -1.074 15.165 1.00 97.88 101 ARG A CA 1
ATOM 832 C C . ARG A 1 101 ? 2.541 -1.984 13.970 1.00 97.88 101 ARG A C 1
ATOM 834 O O . ARG A 1 101 ? 3.675 -2.414 13.780 1.00 97.88 101 ARG A O 1
ATOM 841 N N . LEU A 1 102 ? 1.520 -2.275 13.164 1.00 98.06 102 LEU A N 1
ATOM 842 C CA . LEU A 1 102 ? 1.688 -3.080 11.955 1.00 98.06 102 LEU A CA 1
ATOM 843 C C . LEU A 1 102 ? 2.530 -2.343 10.907 1.00 98.06 102 LEU A C 1
ATOM 845 O O . LEU A 1 102 ? 3.437 -2.943 10.334 1.00 98.06 102 LEU A O 1
ATOM 849 N N . ARG A 1 103 ? 2.287 -1.046 10.685 1.00 97.69 103 ARG A N 1
ATOM 850 C CA . ARG A 1 103 ? 3.097 -0.247 9.749 1.00 97.69 103 ARG A CA 1
ATOM 851 C C . ARG A 1 103 ? 4.562 -0.156 10.172 1.00 97.69 103 ARG A C 1
ATOM 853 O O . ARG A 1 103 ? 5.443 -0.293 9.331 1.00 97.69 103 ARG A O 1
ATOM 860 N N . GLU A 1 104 ? 4.842 -0.008 11.459 1.00 97.81 104 GLU A N 1
ATOM 861 C CA . GLU A 1 104 ? 6.214 -0.032 11.967 1.00 97.81 104 GLU A CA 1
ATOM 862 C C . GLU A 1 104 ? 6.855 -1.411 11.773 1.00 97.81 104 GLU A C 1
ATOM 864 O O . GLU A 1 104 ? 7.969 -1.507 11.264 1.00 97.81 104 GLU A O 1
ATOM 869 N N . GLN A 1 105 ? 6.133 -2.486 12.102 1.00 97.81 105 GLN A N 1
ATOM 870 C CA . GLN A 1 105 ? 6.647 -3.853 12.006 1.00 97.81 105 GLN A CA 1
ATOM 871 C C . GLN A 1 105 ? 6.939 -4.296 10.564 1.00 97.81 105 GLN A C 1
ATOM 873 O O . GLN A 1 105 ? 7.938 -4.976 10.332 1.00 97.81 105 GLN A O 1
ATOM 878 N N . TYR A 1 106 ? 6.055 -3.979 9.616 1.00 97.12 106 TYR A N 1
ATOM 879 C CA . TYR A 1 106 ? 6.134 -4.505 8.249 1.00 97.12 106 TYR A CA 1
ATOM 880 C C . TYR A 1 106 ? 6.715 -3.507 7.246 1.00 97.12 106 TYR A C 1
ATOM 882 O O . TYR A 1 106 ? 7.412 -3.923 6.326 1.00 97.12 106 TYR A O 1
ATOM 890 N N . GLU A 1 107 ? 6.448 -2.209 7.402 1.00 96.31 107 GLU A N 1
ATOM 891 C CA . GLU A 1 107 ? 6.951 -1.176 6.486 1.00 96.31 107 GLU A CA 1
ATOM 892 C C . GLU A 1 107 ? 8.166 -0.428 7.045 1.00 96.31 107 GLU A C 1
ATOM 894 O O . GLU A 1 107 ? 8.859 0.247 6.290 1.00 96.31 107 GLU A O 1
ATOM 899 N N . GLY A 1 108 ? 8.449 -0.534 8.349 1.00 96.94 108 GLY A N 1
ATOM 900 C CA . GLY A 1 108 ? 9.570 0.174 8.972 1.00 96.94 108 GLY A CA 1
ATOM 901 C C . GLY A 1 108 ? 9.353 1.684 9.079 1.00 96.94 108 GLY A C 1
ATOM 902 O O . GLY A 1 108 ? 10.320 2.444 9.121 1.00 96.94 108 GLY A O 1
ATOM 903 N N . ILE A 1 109 ? 8.096 2.136 9.103 1.00 96.94 109 ILE A N 1
ATOM 904 C CA . ILE A 1 109 ? 7.744 3.560 9.149 1.00 96.94 109 ILE A CA 1
ATOM 905 C C . ILE A 1 109 ? 6.925 3.905 10.397 1.00 96.94 109 ILE A C 1
ATOM 907 O O . ILE A 1 109 ? 6.222 3.068 10.955 1.00 96.94 109 ILE A O 1
ATOM 911 N N . LYS A 1 110 ? 6.988 5.170 10.816 1.00 96.69 110 LYS A N 1
ATOM 912 C CA . LYS A 1 110 ? 6.273 5.700 11.984 1.00 96.69 110 LYS A CA 1
ATOM 913 C C . LYS A 1 110 ? 5.526 6.986 11.627 1.00 96.69 110 LYS A C 1
ATOM 915 O O . LYS A 1 110 ? 5.926 7.658 10.670 1.00 96.69 110 LYS A O 1
ATOM 920 N N . PRO A 1 111 ? 4.478 7.370 12.373 1.00 97.19 111 PRO A N 1
ATOM 921 C CA . PRO A 1 111 ? 3.795 8.622 12.096 1.00 97.19 111 PRO A CA 1
ATOM 922 C C . PRO A 1 111 ? 4.733 9.817 12.359 1.00 97.19 111 PRO A C 1
ATOM 924 O O . PRO A 1 111 ? 5.506 9.791 13.321 1.00 97.19 111 PRO A O 1
ATOM 927 N N . PRO A 1 112 ? 4.682 10.880 11.533 1.00 96.75 112 PRO A N 1
ATOM 928 C CA . PRO A 1 112 ? 5.536 12.061 11.706 1.00 96.75 112 PRO A CA 1
ATOM 929 C C . PRO A 1 112 ? 5.112 12.946 12.889 1.00 96.75 112 PRO A C 1
ATOM 931 O O . PRO A 1 112 ? 5.881 13.793 13.335 1.00 96.75 112 PRO A O 1
ATOM 934 N N . VAL A 1 113 ? 3.893 12.758 13.396 1.0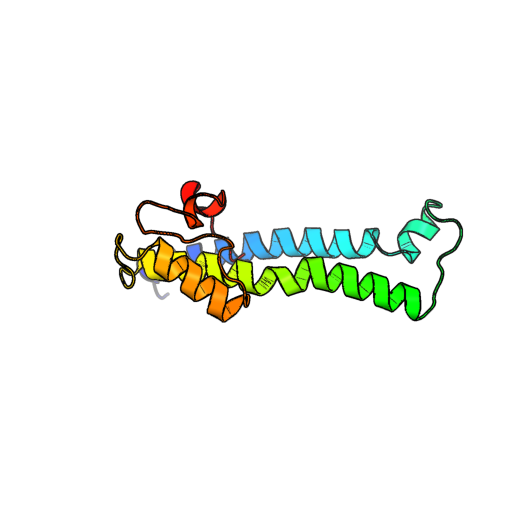0 97.12 113 VAL A N 1
ATOM 935 C CA . VAL A 1 113 ? 3.326 13.459 14.552 1.00 97.12 113 VAL A CA 1
ATOM 936 C C . VAL A 1 113 ? 2.698 12.446 15.499 1.00 97.12 113 VAL A C 1
ATOM 938 O O . VAL A 1 113 ? 2.358 11.336 15.088 1.00 97.12 113 VAL A O 1
ATOM 941 N N . LEU A 1 114 ? 2.520 12.821 16.766 1.00 96.12 114 LEU A N 1
ATOM 942 C CA . LEU A 1 114 ? 1.836 11.960 17.726 1.00 96.12 114 LEU A CA 1
ATOM 943 C C . LEU A 1 114 ? 0.399 11.685 17.268 1.00 96.12 114 LEU A C 1
ATOM 945 O O . LEU A 1 114 ? -0.320 12.585 16.831 1.00 96.12 114 LEU A O 1
ATOM 949 N N . ARG A 1 115 ? 0.001 10.418 17.363 1.00 97.50 115 ARG A N 1
ATOM 950 C CA . ARG A 1 115 ? -1.340 9.937 17.029 1.00 97.50 115 ARG A CA 1
ATOM 951 C C . ARG A 1 115 ? -2.011 9.412 18.288 1.00 97.50 115 ARG A C 1
ATOM 953 O O . ARG A 1 115 ? -1.338 8.960 19.214 1.00 97.50 115 ARG A O 1
ATOM 960 N N . SER A 1 116 ? -3.331 9.474 18.308 1.00 96.88 116 SER A N 1
ATOM 961 C CA . SER A 1 116 ? -4.173 8.997 19.400 1.00 96.88 116 SER A CA 1
ATOM 962 C C . SER A 1 116 ? -5.266 8.073 18.861 1.00 96.88 116 SER A C 1
ATOM 964 O O . SER A 1 116 ? -5.346 7.828 17.662 1.00 96.88 116 SER A O 1
ATOM 966 N N . GLU A 1 117 ? -6.127 7.569 19.740 1.00 97.19 117 GLU A N 1
ATOM 967 C CA . GLU A 1 117 ? -7.317 6.791 19.356 1.00 97.19 117 GLU A CA 1
ATOM 968 C C . GLU A 1 117 ? -8.540 7.682 19.071 1.00 97.19 117 GLU A C 1
ATOM 970 O O . GLU A 1 117 ? -9.605 7.186 18.714 1.00 97.19 117 GLU A O 1
ATOM 975 N N . LEU A 1 118 ? -8.400 9.010 19.205 1.00 96.75 118 LEU A N 1
ATOM 976 C CA . LEU A 1 118 ? -9.352 9.961 18.612 1.00 96.75 118 LEU A CA 1
ATOM 977 C C . LEU A 1 118 ? -9.191 10.031 17.088 1.00 96.75 118 LEU A C 1
ATOM 979 O O . LEU A 1 118 ? -10.068 10.528 16.385 1.00 96.75 118 LEU A O 1
ATOM 983 N N . ASP A 1 119 ? -8.062 9.537 16.592 1.00 97.69 119 ASP A N 1
ATOM 984 C CA . ASP A 1 119 ? -7.748 9.449 15.185 1.00 97.69 119 ASP A CA 1
ATOM 985 C C . ASP A 1 119 ? -8.157 8.103 14.590 1.00 97.69 119 ASP A C 1
ATOM 987 O O . ASP A 1 119 ? -8.228 7.085 15.275 1.00 97.69 119 ASP A O 1
ATOM 991 N N . PHE A 1 120 ? -8.355 8.083 13.273 1.00 97.31 120 PHE A N 1
ATOM 992 C CA . PHE A 1 120 ? -8.646 6.862 12.531 1.00 97.31 120 PHE A CA 1
ATOM 993 C C . PHE A 1 120 ? -7.891 6.849 11.198 1.00 97.31 120 PHE A C 1
ATOM 995 O O . PHE A 1 120 ? -8.479 6.945 10.119 1.00 97.31 120 PHE A O 1
ATOM 1002 N N . ASP A 1 121 ? -6.562 6.733 11.277 1.00 97.81 121 ASP A N 1
ATOM 1003 C CA . ASP A 1 121 ? -5.672 6.716 10.112 1.00 97.81 121 ASP A CA 1
ATOM 1004 C C . ASP A 1 121 ? -5.976 5.607 9.097 1.00 97.81 121 ASP A C 1
ATOM 1006 O O . ASP A 1 121 ? -5.973 5.922 7.902 1.00 97.81 121 ASP A O 1
ATOM 1010 N N . PRO A 1 122 ? -6.313 4.354 9.479 1.00 96.88 122 PRO A N 1
ATOM 1011 C CA . PRO A 1 122 ? -6.722 3.361 8.483 1.00 96.88 122 PRO A CA 1
ATOM 1012 C C . PRO A 1 122 ? -7.953 3.822 7.684 1.00 96.88 122 PRO A C 1
ATOM 1014 O O . PRO A 1 122 ? -8.037 3.578 6.482 1.00 96.88 122 PRO A O 1
ATOM 1017 N N . GLY A 1 123 ? -8.867 4.585 8.293 1.00 96.38 123 GLY A N 1
ATOM 1018 C CA . GLY A 1 123 ? -10.031 5.156 7.608 1.00 96.38 123 GLY A CA 1
ATOM 1019 C C . GLY A 1 123 ? -9.704 6.164 6.506 1.00 96.38 123 GLY A C 1
ATOM 1020 O O . GLY A 1 123 ? -10.533 6.383 5.624 1.00 96.38 123 GLY A O 1
ATOM 1021 N N . SER A 1 124 ? -8.500 6.741 6.505 1.00 96.38 124 SER A N 1
ATOM 1022 C CA . SER A 1 124 ? -8.053 7.664 5.452 1.00 96.38 124 SER A CA 1
ATOM 1023 C C . SER A 1 124 ? -7.730 6.962 4.124 1.00 96.38 124 SER A C 1
ATOM 1025 O O . SER A 1 124 ? -7.622 7.613 3.082 1.00 96.38 124 SER A O 1
ATOM 1027 N N . LYS A 1 125 ? -7.615 5.627 4.118 1.00 95.50 125 LYS A N 1
ATOM 1028 C CA . LYS A 1 125 ? -7.368 4.840 2.908 1.00 95.50 125 LYS A CA 1
ATOM 1029 C C . LYS A 1 125 ? -8.670 4.253 2.377 1.00 95.50 125 LYS A C 1
ATOM 1031 O O . LYS A 1 125 ? -9.188 3.316 2.963 1.00 95.50 125 LYS A O 1
ATOM 1036 N N . TYR A 1 126 ? -9.115 4.713 1.201 1.00 94.19 126 TYR A N 1
ATOM 1037 C CA . TYR A 1 126 ? -10.379 4.354 0.518 1.00 94.19 126 TYR A CA 1
ATOM 1038 C C . TYR A 1 126 ? -10.904 2.920 0.722 1.00 94.19 126 TYR A C 1
ATOM 1040 O O . TYR A 1 126 ? -12.091 2.726 0.959 1.00 94.19 126 TYR A O 1
ATOM 1048 N N . HIS A 1 127 ? -10.037 1.911 0.647 1.00 94.00 127 HIS A N 1
ATOM 1049 C CA . HIS A 1 127 ? -10.443 0.506 0.710 1.00 94.00 127 HIS A CA 1
ATOM 1050 C C . HIS A 1 127 ? -10.998 0.097 2.085 1.00 94.00 127 HIS A C 1
ATOM 1052 O O . HIS A 1 127 ? -11.819 -0.816 2.156 1.00 94.00 127 HIS A O 1
ATOM 1058 N N . ILE A 1 128 ? -10.600 0.789 3.159 1.00 94.19 128 ILE A N 1
ATOM 1059 C CA . ILE A 1 128 ? -11.107 0.566 4.515 1.00 94.19 128 ILE A CA 1
ATOM 1060 C C . ILE A 1 128 ? -12.573 1.027 4.640 1.00 94.19 128 ILE A C 1
ATOM 1062 O O . ILE A 1 128 ? -13.424 0.165 4.864 1.00 94.19 128 ILE A O 1
ATOM 1066 N N . PRO A 1 129 ? -12.935 2.314 4.435 1.00 94.94 129 PRO A N 1
ATOM 1067 C CA . PRO A 1 129 ? -14.325 2.757 4.531 1.00 94.94 129 PRO A CA 1
ATOM 1068 C C . PRO A 1 129 ? -15.220 2.200 3.414 1.00 94.94 129 PRO A C 1
ATOM 1070 O O . PRO A 1 129 ? -16.412 2.016 3.641 1.00 94.94 129 PRO A O 1
ATOM 1073 N N . ALA A 1 130 ? -14.676 1.890 2.231 1.00 94.44 130 ALA A N 1
ATOM 1074 C CA . ALA A 1 130 ? -15.438 1.263 1.146 1.00 94.44 130 ALA A CA 1
ATOM 1075 C C . ALA A 1 130 ? -15.609 -0.262 1.312 1.00 94.44 130 ALA A C 1
ATOM 1077 O O . ALA A 1 130 ? -16.286 -0.890 0.502 1.00 94.44 130 ALA A O 1
ATOM 1078 N N . ASN A 1 131 ? -14.998 -0.865 2.340 1.00 91.25 131 ASN A N 1
ATOM 1079 C CA . ASN A 1 131 ? -14.998 -2.307 2.590 1.00 91.25 131 ASN A CA 1
ATOM 1080 C C . ASN A 1 131 ? -14.556 -3.155 1.376 1.00 91.25 131 ASN A C 1
ATOM 1082 O O . ASN A 1 131 ? -15.141 -4.194 1.066 1.00 91.25 131 ASN A O 1
ATOM 1086 N N . ILE A 1 132 ? -13.493 -2.731 0.692 1.00 90.06 132 ILE A N 1
ATOM 1087 C CA . ILE A 1 132 ? -12.946 -3.425 -0.482 1.00 90.06 132 ILE A CA 1
ATOM 1088 C C . ILE A 1 132 ? -11.678 -4.189 -0.067 1.00 90.06 132 ILE A C 1
ATOM 1090 O O . ILE A 1 132 ? -10.772 -3.570 0.488 1.00 90.06 132 ILE A O 1
ATOM 1094 N N . PRO A 1 133 ? -11.583 -5.519 -0.278 1.00 85.88 133 PRO A N 1
ATOM 1095 C CA . PRO A 1 133 ? -10.359 -6.314 -0.073 1.00 85.88 133 PRO A CA 1
ATOM 1096 C C . PRO A 1 133 ? -9.119 -5.706 -0.737 1.00 85.88 133 PRO A C 1
ATOM 1098 O O . PRO A 1 133 ? -9.222 -5.177 -1.852 1.00 85.88 133 PRO A O 1
ATOM 1101 N N . TYR A 1 134 ? -7.976 -5.762 -0.046 1.00 83.50 134 TYR A N 1
ATOM 1102 C CA . TYR A 1 134 ? -6.710 -5.226 -0.554 1.00 83.50 134 TYR A CA 1
ATOM 1103 C C . TYR A 1 134 ? -5.804 -6.319 -1.131 1.00 83.50 134 TYR A C 1
ATOM 1105 O O . TYR A 1 134 ? -5.177 -6.104 -2.163 1.00 83.50 134 TYR A O 1
ATOM 1113 N N . ILE A 1 135 ? -5.790 -7.500 -0.511 1.00 74.50 135 ILE A N 1
ATOM 1114 C CA . ILE A 1 135 ? -5.255 -8.735 -1.075 1.00 74.50 135 ILE A CA 1
ATOM 1115 C C . ILE A 1 135 ? -6.175 -9.147 -2.217 1.00 74.50 135 ILE A C 1
ATOM 1117 O O . ILE A 1 135 ? -7.375 -9.387 -2.031 1.00 74.50 135 ILE A O 1
ATOM 1121 N N . ARG A 1 136 ? -5.586 -9.208 -3.404 1.00 65.06 136 ARG A N 1
ATOM 1122 C CA . ARG A 1 136 ? -6.186 -9.716 -4.627 1.00 65.06 136 ARG A CA 1
ATOM 1123 C C . ARG A 1 136 ? -5.233 -10.738 -5.208 1.00 65.06 136 ARG A C 1
ATOM 1125 O O . ARG A 1 136 ? -4.015 -10.458 -5.217 1.00 65.06 136 ARG A O 1
#

pLDDT: mean 84.65, std 16.12, range [38.44, 98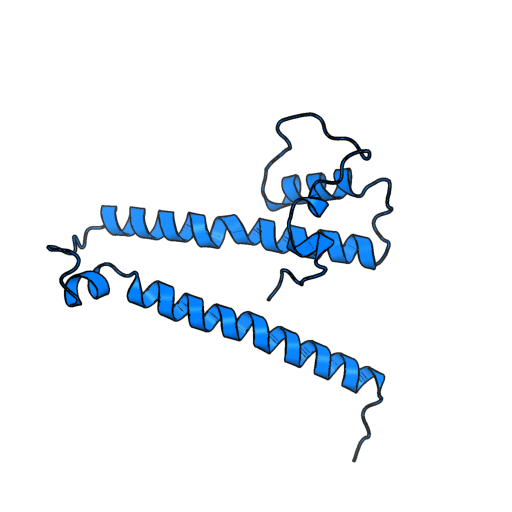.19]

Sequence (136 aa):
MMLKSRHQVRHLLQLSLVIYHGFHEAIGEAIALSVSSPRHLQTLGLIQKSVDDTAHDTNYLFTQAMDKLAFLPFALVMDKWRWDVFTGDVRKEQYNCHWWRLREQYEGIKPPVLRSELDFDPGSKYHIPANIPYIR

Radius of gyration: 20.98 Å; chains: 1; bounding box: 48×52×54 Å

Organism: NCBI:txid151541